Protein AF-A0AAX3WYL7-F1 (afdb_monomer_lite)

Secondary structure (DSSP, 8-state):
-----------HHHHHHHHHHHHHHHHHHHHT-HHHHH----HHHHHHHHHHHHHHHHHHHHHHHHHHHHHHHHHHHHHHHT-

Structure (mmCIF, N/CA/C/O backbone):
data_AF-A0AAX3WYL7-F1
#
_entry.id   AF-A0AAX3WYL7-F1
#
loop_
_atom_site.group_PDB
_atom_site.id
_atom_site.type_symbol
_atom_site.label_atom_id
_atom_site.label_alt_id
_atom_site.label_comp_id
_atom_site.label_asym_id
_atom_site.label_entity_id
_atom_site.label_seq_id
_atom_site.pdbx_PDB_ins_code
_atom_site.Cartn_x
_atom_site.Cartn_y
_atom_site.Cartn_z
_atom_site.occupancy
_atom_site.B_iso_or_equiv
_atom_site.auth_seq_id
_atom_site.auth_comp_id
_atom_site.auth_asym_id
_atom_site.auth_atom_id
_atom_site.pdbx_PDB_model_num
ATOM 1 N N . MET A 1 1 ? 7.532 -14.418 32.561 1.00 37.50 1 MET A N 1
ATOM 2 C CA . MET A 1 1 ? 6.359 -14.815 31.753 1.00 37.50 1 MET A CA 1
ATOM 3 C C . MET A 1 1 ? 6.406 -13.994 30.469 1.00 37.50 1 MET A C 1
ATOM 5 O O . MET A 1 1 ? 6.099 -12.812 30.503 1.00 37.50 1 MET A O 1
ATOM 9 N N . LEU A 1 2 ? 6.954 -14.556 29.386 1.00 44.34 2 LEU A N 1
ATOM 10 C CA . LEU A 1 2 ? 7.109 -13.845 28.111 1.00 44.34 2 LEU A CA 1
ATOM 11 C C . LEU A 1 2 ? 5.715 -13.598 27.527 1.00 44.34 2 LEU A C 1
ATOM 13 O O . LEU A 1 2 ? 4.997 -14.543 27.200 1.00 44.34 2 LEU A O 1
ATOM 17 N N . VAL A 1 3 ? 5.319 -12.327 27.480 1.00 55.81 3 VAL A N 1
ATOM 18 C CA . VAL A 1 3 ? 4.049 -11.868 26.913 1.00 55.81 3 VAL A CA 1
ATOM 19 C C . VAL A 1 3 ? 3.973 -12.387 25.481 1.00 55.81 3 VAL A C 1
ATOM 21 O O . VAL A 1 3 ? 4.828 -12.070 24.657 1.00 55.81 3 VAL A O 1
ATOM 24 N N . LYS A 1 4 ? 2.983 -13.244 25.213 1.00 48.78 4 LYS A N 1
ATOM 25 C CA . LYS A 1 4 ? 2.721 -13.842 23.899 1.00 48.78 4 LYS A CA 1
ATOM 26 C C . LYS A 1 4 ? 2.726 -12.718 22.859 1.00 48.78 4 LYS A C 1
ATOM 28 O O . LYS A 1 4 ? 1.849 -11.856 22.894 1.00 48.78 4 LYS A O 1
ATOM 33 N N . GLY A 1 5 ? 3.732 -12.713 21.982 1.00 51.62 5 GLY A N 1
ATOM 34 C CA . GLY A 1 5 ? 3.864 -11.720 20.921 1.00 51.62 5 GLY A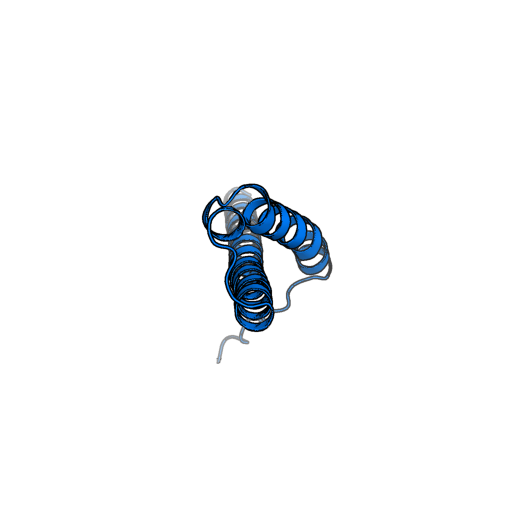 CA 1
ATOM 35 C C . GLY A 1 5 ? 2.553 -11.631 20.151 1.00 51.62 5 GLY A C 1
ATOM 36 O O . GLY A 1 5 ? 2.019 -12.645 19.694 1.00 51.62 5 GLY A O 1
ATOM 37 N N . HIS A 1 6 ? 1.984 -10.431 20.089 1.00 58.84 6 HIS A N 1
ATOM 38 C CA . HIS A 1 6 ? 0.726 -10.198 19.401 1.00 58.84 6 HIS A CA 1
ATOM 39 C C . HIS A 1 6 ? 0.954 -10.495 17.915 1.00 58.84 6 HIS A C 1
ATOM 41 O O . HIS A 1 6 ? 1.652 -9.750 17.231 1.00 58.84 6 HIS A O 1
ATOM 47 N N . ASN A 1 7 ? 0.443 -11.632 17.432 1.00 59.78 7 ASN A N 1
ATOM 48 C CA . ASN A 1 7 ? 0.603 -12.037 16.040 1.00 59.78 7 ASN A CA 1
ATOM 49 C C . ASN A 1 7 ? 0.054 -10.929 15.137 1.00 59.78 7 ASN A C 1
ATOM 51 O O . ASN A 1 7 ? -1.139 -10.619 15.177 1.00 59.78 7 ASN A O 1
ATOM 55 N N . PHE A 1 8 ? 0.924 -10.338 14.319 1.00 61.56 8 PHE A N 1
ATOM 56 C CA . PHE A 1 8 ? 0.568 -9.285 13.379 1.00 61.56 8 PHE A CA 1
ATOM 57 C C . PHE A 1 8 ? -0.182 -9.890 12.186 1.00 61.56 8 PHE A C 1
ATOM 59 O O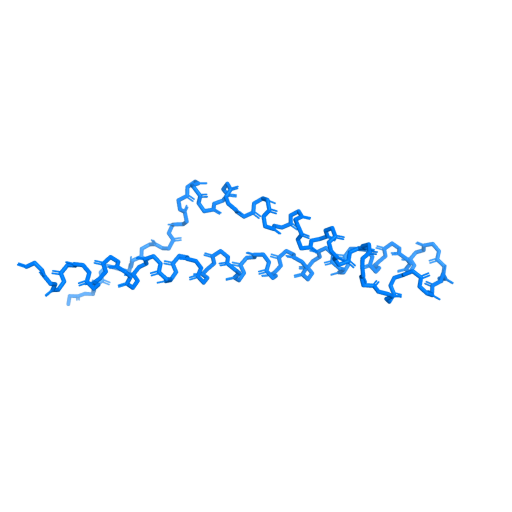 . PHE A 1 8 ? 0.342 -10.013 11.086 1.00 61.56 8 PHE A O 1
ATOM 66 N N . LYS A 1 9 ? -1.421 -10.328 12.411 1.00 69.62 9 LYS A N 1
ATOM 67 C CA . LYS A 1 9 ? -2.307 -10.787 11.344 1.00 69.62 9 LYS A CA 1
ATOM 68 C C . LYS A 1 9 ? -3.158 -9.612 10.878 1.00 69.62 9 LYS A C 1
ATOM 70 O O . LYS A 1 9 ? -3.992 -9.107 11.627 1.00 69.62 9 LYS A O 1
ATOM 75 N N . LEU A 1 10 ? -2.927 -9.167 9.644 1.00 71.88 10 LEU A N 1
ATOM 76 C CA . LEU A 1 10 ? -3.862 -8.297 8.934 1.00 71.88 10 LEU A CA 1
ATOM 77 C C . LEU A 1 10 ? -5.118 -9.114 8.628 1.00 71.88 10 LEU A C 1
ATOM 79 O O . LEU A 1 10 ? -5.031 -10.183 8.023 1.00 71.88 10 LEU A O 1
ATOM 83 N N . SER A 1 11 ? -6.277 -8.639 9.084 1.00 83.69 11 SER A N 1
ATOM 84 C CA . SER A 1 11 ? -7.545 -9.273 8.728 1.00 83.69 11 SER A CA 1
ATOM 85 C C . SER A 1 11 ? -7.806 -9.118 7.229 1.00 83.69 11 SER A C 1
ATOM 87 O O . SER A 1 11 ? -7.300 -8.194 6.588 1.00 83.69 11 SER A O 1
ATOM 89 N N . LEU A 1 12 ? -8.635 -10.007 6.680 1.00 86.12 12 LEU A N 1
ATOM 90 C CA . LEU A 1 12 ? -9.045 -9.967 5.275 1.00 86.12 12 LEU A CA 1
ATOM 91 C C . LEU A 1 12 ? -9.605 -8.589 4.875 1.00 86.12 12 LEU A C 1
ATOM 93 O O . LEU A 1 12 ? -9.380 -8.135 3.762 1.00 86.12 12 LEU A O 1
ATOM 97 N N . PHE A 1 13 ? -10.261 -7.889 5.806 1.00 87.75 13 PHE A N 1
ATOM 98 C CA . PHE A 1 13 ? -10.783 -6.539 5.592 1.00 87.75 13 PHE A CA 1
ATOM 99 C C . PHE A 1 13 ? -9.691 -5.528 5.215 1.00 87.75 13 PHE A C 1
ATOM 101 O O . PHE A 1 13 ? -9.866 -4.774 4.266 1.00 87.75 13 PHE A O 1
ATOM 108 N N . TYR A 1 14 ? -8.546 -5.531 5.905 1.00 87.56 14 TYR A N 1
ATOM 109 C CA . TYR A 1 14 ? -7.452 -4.603 5.594 1.00 87.56 14 TYR A CA 1
ATOM 110 C C . TYR A 1 14 ? -6.787 -4.917 4.250 1.00 87.56 14 TYR A C 1
ATOM 112 O O . TYR A 1 14 ? -6.376 -3.999 3.549 1.00 87.56 14 TYR A O 1
ATOM 120 N N . TRP A 1 15 ? -6.731 -6.194 3.862 1.00 86.88 15 TRP A N 1
ATOM 121 C CA . TRP A 1 15 ? -6.299 -6.595 2.519 1.00 86.88 15 TRP A CA 1
ATOM 122 C C . TRP A 1 15 ? -7.288 -6.156 1.437 1.00 86.88 15 TRP A C 1
ATOM 124 O O . TRP A 1 15 ? -6.881 -5.716 0.368 1.00 86.88 15 TRP A O 1
ATOM 134 N N . LEU A 1 16 ? -8.587 -6.223 1.723 1.00 91.38 16 LEU A N 1
ATOM 135 C CA . LEU A 1 16 ? -9.627 -5.768 0.804 1.00 91.38 16 LEU A CA 1
ATOM 136 C C . LEU A 1 16 ? -9.619 -4.241 0.660 1.00 91.38 16 LEU A C 1
ATOM 138 O O . LEU A 1 16 ? -9.873 -3.732 -0.423 1.00 91.38 16 LEU A O 1
ATOM 142 N N . LEU A 1 17 ? -9.260 -3.523 1.728 1.00 90.75 17 LEU A N 1
ATOM 143 C CA . LEU A 1 17 ? -9.104 -2.068 1.760 1.00 90.75 17 LEU A CA 1
ATOM 144 C C . LEU A 1 17 ? -7.795 -1.598 1.099 1.00 90.75 17 LEU A C 1
ATOM 146 O O . LEU A 1 17 ? -7.746 -0.513 0.527 1.00 90.75 17 LEU A O 1
ATOM 150 N N . PHE A 1 18 ? -6.756 -2.435 1.117 1.00 91.50 18 PHE A N 1
ATOM 151 C CA . PHE A 1 18 ? -5.495 -2.185 0.421 1.00 91.50 18 PHE A CA 1
ATOM 152 C C . PHE A 1 18 ? -5.690 -2.037 -1.093 1.00 91.50 18 PHE A C 1
ATOM 154 O O . PHE A 1 18 ? -5.147 -1.113 -1.686 1.00 91.50 18 PHE A O 1
ATOM 161 N N . ILE A 1 19 ? -6.492 -2.911 -1.711 1.00 92.25 19 ILE A N 1
ATOM 162 C CA . ILE A 1 19 ? -6.707 -2.944 -3.168 1.00 92.25 19 ILE A CA 1
ATOM 163 C C . ILE A 1 19 ? -7.195 -1.592 -3.729 1.00 92.25 19 ILE A C 1
ATOM 165 O O . ILE A 1 19 ? -6.522 -1.047 -4.604 1.00 92.25 19 ILE A O 1
ATOM 169 N N . PRO A 1 20 ? -8.314 -1.001 -3.261 1.00 94.75 20 PRO A N 1
ATOM 170 C CA . PRO A 1 20 ? -8.790 0.276 -3.785 1.00 94.75 20 PRO A CA 1
ATOM 171 C C . PRO A 1 20 ? -7.841 1.438 -3.465 1.00 94.75 20 PRO A C 1
ATOM 173 O O . PRO A 1 20 ? -7.703 2.338 -4.291 1.00 94.75 20 PRO A O 1
ATOM 176 N N . ILE A 1 21 ? -7.149 1.415 -2.318 1.00 93.44 21 ILE A N 1
ATOM 177 C CA . ILE A 1 21 ? -6.137 2.429 -1.976 1.00 93.44 21 ILE A CA 1
ATOM 178 C C . ILE A 1 21 ? -4.971 2.366 -2.962 1.00 93.44 21 ILE A C 1
ATOM 180 O O . ILE A 1 21 ? -4.586 3.385 -3.531 1.00 93.44 21 ILE A O 1
ATOM 184 N N . PHE A 1 22 ? -4.442 1.167 -3.202 1.00 94.3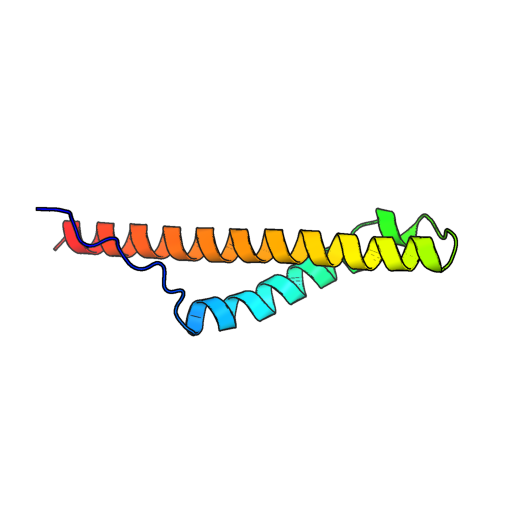8 22 PHE A N 1
ATOM 185 C CA . PHE A 1 22 ? -3.356 0.943 -4.145 1.00 94.38 22 PHE A CA 1
ATOM 186 C C . PHE A 1 22 ? -3.736 1.368 -5.563 1.00 94.38 22 PHE A C 1
ATOM 188 O O . PHE A 1 22 ? -2.962 2.072 -6.212 1.00 94.38 22 PHE A O 1
ATOM 195 N N . LEU A 1 23 ? -4.933 0.999 -6.029 1.00 93.75 23 LEU A N 1
ATOM 196 C CA . LEU A 1 23 ? -5.428 1.410 -7.342 1.00 93.75 23 LEU A CA 1
ATOM 197 C C . LEU A 1 23 ? -5.560 2.933 -7.446 1.00 93.75 23 LEU A C 1
ATOM 199 O O . LEU A 1 23 ? -5.134 3.506 -8.444 1.00 93.75 23 LEU A O 1
ATOM 203 N N . GLY A 1 24 ? -6.093 3.596 -6.416 1.00 93.19 24 GLY A N 1
ATOM 204 C CA . GLY A 1 24 ? -6.240 5.052 -6.397 1.00 93.19 24 GLY A CA 1
ATOM 205 C C . GLY A 1 24 ? -4.901 5.795 -6.432 1.00 93.19 24 GLY A C 1
ATOM 206 O O . GLY A 1 24 ? -4.739 6.733 -7.212 1.00 93.19 24 GLY A O 1
ATOM 207 N N . ILE A 1 25 ? -3.927 5.356 -5.631 1.00 91.19 25 ILE A N 1
ATOM 208 C CA . ILE A 1 25 ? -2.586 5.960 -5.584 1.00 91.19 25 ILE A CA 1
ATOM 209 C C . ILE A 1 25 ? -1.851 5.723 -6.894 1.00 91.19 25 ILE A C 1
ATOM 211 O O . ILE A 1 25 ? -1.339 6.672 -7.476 1.00 91.19 25 ILE A O 1
ATOM 215 N N . SER A 1 26 ? -1.866 4.486 -7.392 1.00 91.00 26 SER A N 1
ATOM 216 C CA . SER A 1 26 ? -1.216 4.139 -8.656 1.00 91.00 26 SER A CA 1
ATOM 217 C C . SER A 1 26 ? -1.820 4.928 -9.812 1.00 91.00 26 SER A C 1
ATOM 219 O O . SER A 1 26 ? -1.093 5.481 -10.627 1.00 91.00 26 SER A O 1
ATOM 221 N N . TYR A 1 27 ? -3.149 5.055 -9.865 1.00 90.00 27 TYR A N 1
ATOM 222 C CA . TYR A 1 27 ? -3.822 5.868 -10.876 1.00 90.00 27 TYR A CA 1
ATOM 223 C C . TYR A 1 27 ? -3.396 7.339 -10.789 1.00 90.00 27 TYR A C 1
ATOM 225 O O . TYR A 1 27 ? -3.028 7.946 -11.792 1.00 90.00 27 TYR A O 1
ATOM 233 N N . LYS A 1 28 ? -3.366 7.916 -9.584 1.00 90.44 28 LYS A N 1
ATOM 234 C CA . LYS A 1 28 ? -2.886 9.289 -9.391 1.00 90.44 28 LYS A CA 1
ATOM 235 C C . LYS A 1 28 ? -1.426 9.445 -9.845 1.00 90.44 28 LYS A C 1
ATOM 237 O O . LYS A 1 28 ? -1.128 10.361 -10.607 1.00 90.44 28 LYS A O 1
ATOM 242 N N . ALA A 1 29 ? -0.545 8.548 -9.419 1.00 87.62 29 ALA A N 1
ATOM 243 C CA . ALA A 1 29 ? 0.883 8.597 -9.718 1.00 87.62 29 ALA A CA 1
ATOM 244 C C . ALA A 1 29 ? 1.199 8.331 -11.202 1.00 87.62 29 ALA A C 1
ATOM 246 O O . ALA A 1 29 ? 2.218 8.778 -11.715 1.00 87.62 29 ALA A O 1
ATOM 247 N N . LEU A 1 30 ? 0.327 7.622 -11.922 1.00 85.44 30 LEU A N 1
ATOM 248 C CA . LEU A 1 30 ? 0.501 7.373 -13.354 1.00 85.44 30 LEU A CA 1
ATOM 249 C C . LEU A 1 30 ? -0.028 8.512 -14.231 1.00 85.44 30 LEU A C 1
ATOM 251 O O . LEU A 1 30 ? 0.602 8.855 -15.227 1.00 85.44 30 LEU A O 1
ATOM 255 N N . PHE A 1 31 ? -1.183 9.086 -13.882 1.00 82.44 31 PHE A N 1
ATOM 256 C CA . PHE A 1 31 ? -1.895 10.020 -14.762 1.00 82.44 31 PHE A CA 1
ATOM 257 C C . PHE A 1 31 ? -1.765 11.493 -14.367 1.00 82.44 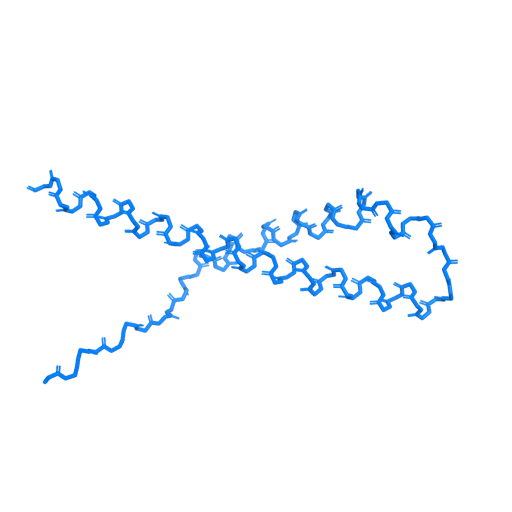31 PHE A C 1
ATOM 259 O O . PHE A 1 31 ? -1.943 12.360 -15.219 1.00 82.44 31 PHE A O 1
ATOM 266 N N . PHE A 1 32 ? -1.476 11.792 -13.098 1.00 79.19 32 PHE A N 1
ATOM 267 C CA . PHE A 1 32 ? -1.393 13.168 -12.595 1.00 79.19 32 PHE A CA 1
ATOM 268 C C . PHE A 1 32 ? 0.026 13.585 -12.208 1.00 79.19 32 PHE A C 1
ATOM 270 O O . PHE A 1 32 ? 0.306 14.785 -12.178 1.00 79.19 32 PHE A O 1
ATOM 277 N N . ASP A 1 33 ? 0.937 12.637 -11.956 1.00 73.62 33 ASP A N 1
ATOM 278 C CA . ASP A 1 33 ? 2.349 12.974 -11.788 1.00 73.62 33 ASP A CA 1
ATOM 279 C C . ASP A 1 33 ? 3.005 13.238 -13.149 1.00 73.62 33 ASP A C 1
ATOM 281 O O . ASP A 1 33 ? 3.383 12.357 -13.922 1.00 73.62 33 ASP A O 1
ATOM 285 N N . TRP A 1 34 ? 3.175 14.534 -13.395 1.00 56.22 34 TRP A N 1
ATOM 286 C CA . TRP A 1 34 ? 3.776 15.182 -14.561 1.00 56.22 34 TRP A CA 1
ATOM 287 C C . TRP A 1 34 ? 5.115 14.597 -15.028 1.00 56.22 34 TRP A C 1
ATOM 289 O O . TRP A 1 34 ? 5.512 14.781 -16.178 1.00 56.22 34 TRP A O 1
ATOM 299 N N . GLN A 1 35 ? 5.832 13.903 -14.144 1.00 59.91 35 GLN A N 1
ATOM 300 C CA . GLN A 1 35 ? 7.151 13.362 -14.432 1.00 59.91 35 GLN A CA 1
ATOM 301 C C . GLN A 1 35 ? 7.120 12.301 -15.536 1.00 59.91 35 GLN A C 1
ATOM 303 O O . GLN A 1 35 ? 7.989 12.347 -16.407 1.00 59.91 35 GLN A O 1
ATOM 308 N N . ILE A 1 36 ? 6.130 11.403 -15.541 1.00 58.62 36 ILE A N 1
ATOM 309 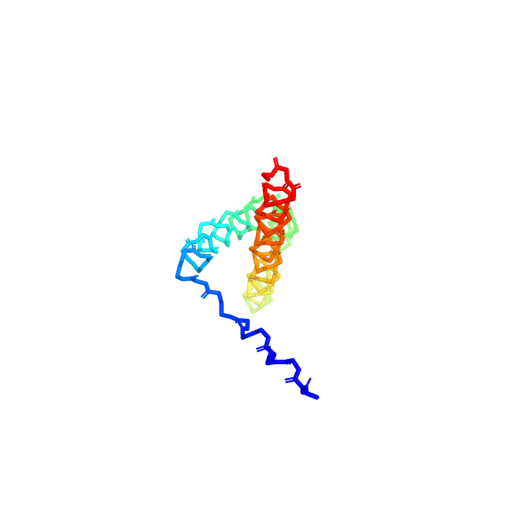C CA . ILE A 1 36 ? 6.032 10.316 -16.529 1.00 58.62 36 ILE A CA 1
ATOM 310 C C . ILE A 1 36 ? 5.661 10.866 -17.909 1.00 58.62 36 ILE A C 1
ATOM 312 O O . ILE A 1 36 ? 6.276 10.508 -18.904 1.00 58.62 36 ILE A O 1
ATOM 316 N N . GLN A 1 37 ? 4.713 11.802 -17.961 1.00 57.19 37 GLN A N 1
ATOM 317 C CA . GLN A 1 37 ? 4.201 12.356 -19.216 1.00 57.19 37 GLN A CA 1
ATOM 318 C C . GLN A 1 37 ? 5.209 13.223 -19.982 1.00 57.19 37 GLN A C 1
ATOM 320 O O . GLN A 1 37 ? 5.118 13.330 -21.203 1.00 57.19 37 GLN A O 1
ATOM 325 N N . LYS A 1 38 ? 6.135 13.892 -19.282 1.00 57.03 38 LYS A N 1
ATOM 326 C CA . LYS A 1 38 ? 6.998 14.913 -19.898 1.00 57.03 38 LYS A CA 1
ATOM 327 C C . LYS A 1 38 ? 8.265 14.402 -20.567 1.00 57.03 38 LYS A C 1
ATOM 329 O O . LYS A 1 38 ? 8.885 15.161 -21.308 1.00 57.03 38 LYS A O 1
ATOM 334 N N . TYR A 1 39 ? 8.663 13.168 -20.287 1.00 56.16 39 TYR A N 1
ATOM 335 C CA . TYR A 1 39 ? 9.923 12.616 -20.761 1.00 56.16 39 TYR A CA 1
ATOM 336 C C . TYR A 1 39 ? 9.654 11.258 -21.398 1.00 56.16 39 TYR A C 1
ATOM 338 O O . TYR A 1 39 ? 9.567 10.264 -20.688 1.00 56.16 39 TYR A O 1
ATOM 346 N N . TYR A 1 40 ? 9.494 11.256 -22.721 1.00 56.34 40 TYR A N 1
ATOM 347 C CA . TYR A 1 40 ? 9.549 10.046 -23.537 1.00 56.34 40 TYR A CA 1
ATOM 348 C C . TYR A 1 40 ? 11.024 9.687 -23.722 1.00 56.34 40 TYR A C 1
ATOM 350 O O . TYR A 1 40 ? 11.741 10.377 -24.453 1.00 56.34 40 TYR A O 1
ATOM 358 N N . PHE A 1 41 ? 11.486 8.663 -23.010 1.00 60.00 41 PHE A N 1
ATOM 359 C CA . PHE A 1 41 ? 12.801 8.065 -23.225 1.00 60.00 41 PHE A CA 1
ATOM 360 C C . PHE A 1 41 ? 12.648 6.781 -24.063 1.00 60.00 41 PHE A C 1
ATOM 362 O O . PHE A 1 41 ? 11.637 6.576 -24.728 1.00 60.00 41 PHE A O 1
ATOM 369 N N . SER A 1 42 ? 13.678 5.934 -24.120 1.00 71.94 42 SER A N 1
ATOM 370 C CA . SER A 1 42 ? 13.575 4.632 -24.795 1.00 71.94 42 SER A CA 1
ATOM 371 C C . SER A 1 42 ? 12.491 3.745 -24.157 1.00 71.94 42 SER A C 1
ATOM 373 O O . SER A 1 42 ? 12.251 3.833 -22.953 1.00 71.94 42 SER A O 1
ATOM 375 N N . GLU A 1 43 ? 11.890 2.833 -24.932 1.00 73.44 43 GLU A N 1
ATOM 376 C CA . GLU A 1 43 ? 10.795 1.945 -24.480 1.00 73.44 43 GLU A CA 1
ATOM 377 C C . GLU A 1 43 ? 11.111 1.187 -23.172 1.00 73.44 43 GLU A C 1
ATOM 379 O O . GLU A 1 43 ? 10.234 0.954 -22.338 1.00 73.44 43 GLU A O 1
ATOM 384 N N . LEU A 1 44 ? 12.382 0.824 -22.968 1.00 81.00 44 LEU A N 1
ATOM 385 C CA . LEU A 1 44 ? 12.868 0.115 -21.780 1.00 81.00 44 LEU A CA 1
ATOM 386 C C . LEU A 1 44 ? 12.888 0.998 -20.525 1.00 81.00 44 LEU A C 1
ATOM 388 O O . LEU A 1 44 ? 12.602 0.527 -19.423 1.00 81.00 44 LEU A O 1
ATOM 392 N N . GLU A 1 45 ? 13.228 2.271 -20.690 1.00 80.19 45 GLU A N 1
ATOM 393 C CA . GLU A 1 45 ? 13.315 3.239 -19.599 1.00 80.19 45 GLU A CA 1
ATOM 394 C C . GLU A 1 45 ? 11.918 3.652 -19.125 1.00 80.19 45 GLU A C 1
ATOM 396 O O . GLU A 1 45 ? 11.655 3.677 -17.919 1.00 80.19 45 GLU A O 1
ATOM 401 N N . ASP A 1 46 ? 10.987 3.841 -20.063 1.00 78.81 46 ASP A N 1
ATOM 402 C CA . ASP A 1 46 ? 9.580 4.104 -19.760 1.00 78.81 46 ASP A CA 1
ATOM 403 C C . ASP A 1 46 ? 8.943 2.922 -19.011 1.00 78.81 46 ASP A C 1
ATOM 405 O O . ASP A 1 46 ? 8.277 3.108 -17.988 1.00 78.81 46 ASP A O 1
ATOM 409 N N . PHE A 1 47 ? 9.215 1.685 -19.444 1.00 82.62 47 PHE A N 1
ATOM 410 C CA . PHE A 1 47 ? 8.752 0.482 -18.749 1.00 82.62 47 PHE A CA 1
ATOM 411 C C . PHE A 1 47 ? 9.291 0.379 -17.316 1.00 82.62 47 PHE A C 1
ATOM 413 O O . PHE A 1 47 ? 8.524 0.156 -16.372 1.00 82.62 47 PHE A O 1
ATOM 420 N N . ALA A 1 48 ? 10.599 0.584 -17.129 1.00 84.88 48 ALA A N 1
ATOM 421 C CA . ALA A 1 48 ? 11.218 0.565 -15.806 1.00 84.88 48 ALA A CA 1
ATOM 422 C C . ALA A 1 48 ? 10.607 1.629 -14.883 1.00 84.88 48 ALA A C 1
ATOM 424 O O . ALA A 1 48 ? 10.363 1.367 -13.702 1.00 84.88 48 ALA A O 1
ATOM 425 N N . ARG A 1 49 ? 10.290 2.807 -15.426 1.00 83.56 49 ARG A N 1
ATOM 426 C CA . ARG A 1 49 ? 9.660 3.900 -14.689 1.00 83.56 49 ARG A CA 1
ATOM 427 C C . ARG A 1 49 ? 8.254 3.554 -14.210 1.00 83.56 49 ARG A C 1
ATOM 429 O O . ARG A 1 49 ? 7.942 3.812 -13.048 1.00 83.56 49 ARG A O 1
ATOM 436 N N . TYR A 1 50 ? 7.433 2.930 -15.056 1.00 85.88 50 TYR A N 1
ATOM 437 C CA . TYR A 1 50 ? 6.106 2.453 -14.656 1.00 85.88 50 TYR A CA 1
ATOM 438 C C . TYR A 1 50 ? 6.188 1.429 -13.524 1.00 85.88 50 TYR A C 1
ATOM 440 O O . TYR A 1 50 ? 5.459 1.547 -12.538 1.00 85.88 50 TYR A O 1
ATOM 448 N N . ILE A 1 51 ? 7.111 0.466 -13.616 1.00 88.75 51 ILE A N 1
ATOM 449 C CA . ILE A 1 51 ? 7.345 -0.505 -12.538 1.00 88.75 51 ILE A CA 1
ATOM 450 C C . ILE A 1 51 ? 7.734 0.213 -11.245 1.00 88.75 51 ILE A C 1
ATOM 452 O O . ILE A 1 51 ? 7.212 -0.114 -10.179 1.00 88.75 51 ILE A O 1
ATOM 456 N N . PHE A 1 52 ? 8.623 1.202 -11.327 1.00 89.50 52 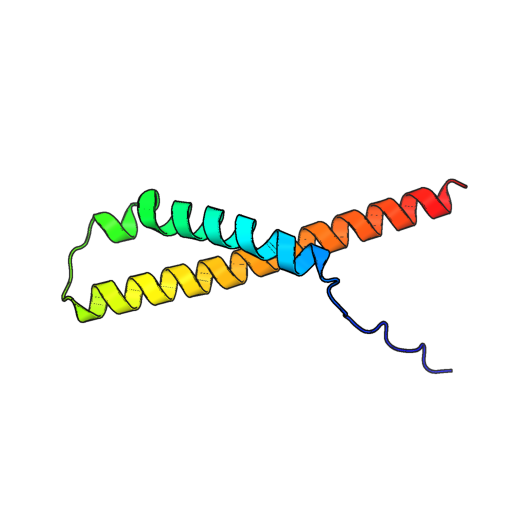PHE A N 1
ATOM 457 C CA . PHE A 1 52 ? 9.090 1.938 -10.157 1.00 89.50 52 PHE A CA 1
ATOM 458 C C . PHE A 1 52 ? 7.959 2.715 -9.478 1.00 89.50 52 PHE A C 1
ATOM 460 O O . PHE A 1 52 ? 7.814 2.667 -8.256 1.00 89.50 52 PHE A O 1
ATOM 467 N N . VAL A 1 53 ? 7.112 3.378 -10.268 1.00 89.75 53 VAL A N 1
ATOM 468 C CA . VAL A 1 53 ? 5.940 4.107 -9.767 1.00 89.75 53 VAL A CA 1
ATOM 469 C C . VAL A 1 53 ? 4.952 3.155 -9.099 1.00 89.75 53 VAL A C 1
ATOM 471 O O . VAL A 1 53 ? 4.460 3.452 -8.010 1.00 89.75 53 VAL A O 1
ATOM 474 N N . LEU A 1 54 ? 4.703 1.981 -9.685 1.00 91.31 54 LEU A N 1
ATOM 475 C CA . LEU A 1 54 ? 3.847 0.962 -9.075 1.00 91.31 54 LEU A CA 1
ATOM 476 C C . LEU A 1 54 ? 4.442 0.413 -7.772 1.00 91.31 54 LEU A C 1
ATOM 478 O O . LEU A 1 54 ? 3.709 0.226 -6.803 1.00 91.31 54 LEU A O 1
ATOM 482 N N . ALA A 1 55 ? 5.758 0.201 -7.708 1.00 91.94 55 ALA A N 1
ATOM 483 C CA . ALA A 1 55 ? 6.437 -0.248 -6.494 1.00 91.94 55 ALA A CA 1
ATOM 484 C C . ALA A 1 55 ? 6.336 0.788 -5.362 1.00 91.94 55 ALA A C 1
ATOM 486 O O . ALA A 1 55 ? 6.011 0.434 -4.228 1.00 91.94 55 ALA A O 1
ATOM 487 N N . ILE A 1 56 ? 6.544 2.073 -5.668 1.00 92.31 56 ILE A N 1
ATOM 488 C CA . ILE A 1 56 ? 6.354 3.165 -4.702 1.00 92.31 56 ILE A CA 1
ATOM 489 C C . ILE A 1 56 ? 4.889 3.226 -4.254 1.00 92.31 56 ILE A C 1
ATOM 491 O O . ILE A 1 56 ? 4.620 3.236 -3.054 1.00 92.31 56 ILE A O 1
ATOM 495 N N . SER A 1 57 ? 3.946 3.173 -5.199 1.00 92.94 57 SER A N 1
ATOM 496 C CA . SER A 1 57 ? 2.504 3.197 -4.912 1.00 92.94 57 SER A CA 1
ATOM 497 C C . SER A 1 57 ? 2.076 2.024 -4.025 1.00 92.94 57 SER A C 1
ATOM 499 O O . SER A 1 57 ? 1.217 2.176 -3.158 1.00 92.94 57 SER A O 1
ATOM 501 N N . PHE A 1 58 ? 2.695 0.853 -4.200 1.00 93.38 58 PHE A N 1
ATOM 502 C CA . PHE A 1 58 ? 2.459 -0.330 -3.373 1.00 93.38 58 PHE A CA 1
ATOM 503 C C . PHE A 1 58 ? 2.898 -0.096 -1.925 1.00 93.38 58 PHE A C 1
ATOM 505 O O . PHE A 1 58 ? 2.138 -0.370 -0.993 1.00 93.38 58 PHE A O 1
ATOM 512 N N . ILE A 1 59 ? 4.107 0.439 -1.732 1.00 94.75 59 ILE A N 1
ATOM 513 C CA . ILE A 1 59 ? 4.637 0.768 -0.403 1.00 94.75 59 ILE A CA 1
ATOM 514 C C . ILE A 1 59 ? 3.767 1.840 0.262 1.00 94.75 59 ILE A C 1
ATOM 516 O O . ILE A 1 59 ? 3.409 1.700 1.431 1.00 94.75 59 ILE A O 1
ATOM 520 N N . GLU A 1 60 ? 3.377 2.876 -0.478 1.00 93.56 60 GLU A N 1
ATOM 521 C CA . GLU A 1 60 ? 2.535 3.959 0.027 1.00 93.56 60 GLU A CA 1
ATOM 522 C C . GLU A 1 60 ? 1.155 3.443 0.469 1.00 93.56 60 GLU A C 1
ATOM 524 O O . GLU A 1 60 ? 0.720 3.688 1.597 1.00 93.56 60 GLU A O 1
ATOM 529 N N . ALA A 1 61 ? 0.504 2.628 -0.366 1.00 94.19 61 ALA A N 1
ATOM 530 C CA . ALA A 1 61 ? -0.759 1.974 -0.032 1.00 94.19 61 ALA A CA 1
ATOM 531 C C . ALA A 1 61 ? -0.646 1.101 1.223 1.00 94.19 61 ALA A C 1
ATOM 533 O O . ALA A 1 61 ? -1.543 1.092 2.071 1.00 94.19 61 ALA A O 1
ATOM 534 N N . PHE A 1 62 ? 0.473 0.390 1.373 1.00 92.38 62 PHE A N 1
ATOM 535 C CA . PHE A 1 62 ? 0.718 -0.456 2.532 1.00 92.38 62 PHE A CA 1
ATOM 536 C C . PHE A 1 62 ? 0.849 0.381 3.808 1.00 92.38 62 PHE A C 1
ATOM 538 O O . PHE A 1 62 ? 0.229 0.061 4.824 1.00 92.38 62 PHE A O 1
ATOM 545 N N . ILE A 1 63 ? 1.579 1.499 3.746 1.00 94.06 63 ILE A N 1
ATOM 546 C CA . ILE A 1 63 ? 1.703 2.450 4.857 1.00 94.06 63 ILE A CA 1
ATOM 547 C C . ILE A 1 63 ? 0.333 3.019 5.245 1.00 94.06 63 ILE A C 1
ATOM 549 O O . ILE A 1 63 ? 0.009 3.042 6.434 1.00 94.06 63 ILE A O 1
ATOM 553 N N . TYR A 1 64 ? -0.515 3.407 4.288 1.00 92.75 64 TYR A N 1
ATOM 554 C CA . TYR A 1 64 ? -1.861 3.894 4.611 1.00 92.75 64 TYR A CA 1
ATOM 555 C C . TYR A 1 64 ? -2.704 2.850 5.342 1.00 92.75 64 TYR A C 1
ATOM 557 O O . TYR A 1 64 ? -3.347 3.171 6.341 1.00 92.75 64 TYR A O 1
ATOM 565 N N . VAL A 1 65 ? -2.667 1.588 4.911 1.00 93.38 65 VAL A N 1
ATOM 566 C CA . VAL A 1 65 ? -3.384 0.501 5.596 1.00 93.38 65 VAL A CA 1
ATOM 567 C C . VAL A 1 65 ? -2.875 0.313 7.029 1.00 93.38 65 VAL A C 1
ATOM 569 O O . VAL A 1 65 ? -3.678 0.112 7.947 1.00 93.38 65 VAL A O 1
ATOM 572 N N . LEU A 1 66 ? -1.562 0.428 7.250 1.00 91.62 66 LEU A N 1
ATOM 573 C CA . LEU A 1 66 ? -0.975 0.387 8.590 1.00 91.62 66 LEU A CA 1
ATOM 574 C C . LEU A 1 66 ? -1.453 1.548 9.469 1.00 91.62 66 LEU A C 1
ATOM 576 O O . LEU A 1 66 ? -1.821 1.319 10.623 1.00 91.62 66 LEU A O 1
ATOM 580 N N . ILE A 1 67 ? -1.497 2.766 8.925 1.00 92.81 67 ILE A N 1
ATOM 581 C CA . ILE A 1 67 ? -1.989 3.955 9.632 1.00 92.81 67 ILE A CA 1
ATOM 582 C C . ILE A 1 67 ? -3.466 3.791 9.995 1.00 92.81 67 ILE A C 1
ATOM 584 O O . ILE A 1 67 ? -3.832 3.992 11.151 1.00 92.81 67 ILE A O 1
ATOM 588 N N . ILE A 1 68 ? -4.312 3.362 9.055 1.00 92.12 68 ILE A N 1
ATOM 589 C CA . ILE A 1 68 ? -5.743 3.128 9.304 1.00 92.12 68 ILE A CA 1
ATOM 590 C C . ILE A 1 68 ? -5.924 2.109 10.430 1.00 92.12 68 ILE A C 1
ATOM 592 O O . ILE A 1 68 ? -6.688 2.342 11.367 1.00 92.12 68 ILE A O 1
ATOM 596 N N . ARG A 1 69 ? -5.179 1.000 10.394 1.00 88.69 69 ARG A N 1
ATOM 597 C CA . ARG A 1 69 ? -5.216 -0.005 11.461 1.00 88.69 69 ARG A CA 1
ATOM 598 C C . ARG A 1 69 ? -4.791 0.572 12.810 1.00 88.69 69 ARG A C 1
ATOM 600 O O . ARG A 1 69 ? -5.409 0.262 13.829 1.00 88.69 69 ARG A O 1
ATOM 607 N N . PHE A 1 70 ? -3.740 1.385 12.826 1.00 89.06 70 PHE A N 1
ATOM 608 C CA . PHE A 1 70 ? -3.259 2.028 14.042 1.00 89.06 70 PHE A CA 1
ATOM 609 C C . PHE A 1 70 ? -4.306 2.984 14.627 1.00 89.06 70 PHE A C 1
ATOM 611 O O . PHE A 1 70 ? -4.583 2.931 15.822 1.00 89.06 70 PHE A O 1
ATOM 618 N N . ILE A 1 71 ? -4.962 3.781 13.782 1.00 91.25 71 ILE A N 1
ATOM 619 C CA . ILE A 1 71 ? -6.057 4.673 14.179 1.00 91.25 71 ILE A CA 1
ATOM 620 C C . ILE A 1 71 ? -7.213 3.871 14.793 1.00 91.25 71 ILE A C 1
ATOM 622 O O . ILE A 1 71 ? -7.662 4.188 15.894 1.00 91.25 71 ILE A O 1
ATOM 626 N N . VAL A 1 72 ? -7.660 2.795 14.134 1.00 89.38 72 VAL A N 1
ATOM 627 C CA . VAL A 1 72 ? -8.728 1.920 14.654 1.00 89.38 72 VAL A CA 1
ATOM 628 C C . VAL A 1 72 ? -8.356 1.346 16.023 1.00 89.38 72 VAL A C 1
ATOM 630 O O . VAL A 1 72 ? -9.186 1.330 16.932 1.00 89.38 72 VAL A O 1
ATOM 633 N N . PHE A 1 73 ? -7.104 0.920 16.201 1.00 87.75 73 PHE A N 1
ATOM 634 C CA . PHE A 1 73 ? -6.608 0.431 17.486 1.00 87.75 73 PHE A CA 1
ATOM 635 C C . PHE A 1 73 ? -6.662 1.505 18.584 1.00 87.75 73 PHE A C 1
ATOM 637 O O . PHE A 1 73 ? -7.108 1.216 19.696 1.00 87.75 73 PHE A O 1
ATOM 644 N N . LEU A 1 74 ? -6.260 2.746 18.286 1.00 89.12 74 LEU A N 1
ATOM 645 C CA . LEU A 1 74 ? -6.342 3.854 19.243 1.00 89.12 74 LEU A CA 1
ATOM 646 C C . LEU A 1 74 ? -7.791 4.144 19.657 1.00 89.12 74 LEU A C 1
ATOM 648 O O . LEU A 1 74 ? -8.062 4.264 20.853 1.00 89.12 74 LEU A O 1
ATOM 652 N N . PHE A 1 75 ? -8.728 4.177 18.704 1.00 90.25 75 PHE A N 1
ATOM 653 C CA . PHE A 1 75 ? -10.151 4.384 18.999 1.00 90.25 75 PHE A CA 1
ATOM 654 C C . PHE A 1 75 ? -10.737 3.272 19.874 1.00 90.25 75 PHE A C 1
ATOM 656 O O . PHE A 1 75 ? -11.438 3.556 20.845 1.00 90.25 75 PHE A O 1
ATOM 663 N N . GLN A 1 76 ? -10.424 2.008 19.574 1.00 87.31 76 GLN A N 1
ATOM 664 C CA . GLN A 1 76 ? -10.867 0.873 20.389 1.00 87.31 76 GLN A CA 1
ATOM 665 C C . GLN A 1 76 ? -10.307 0.941 21.812 1.00 87.31 76 GLN A C 1
ATOM 667 O O . GLN A 1 76 ? -11.038 0.705 22.775 1.00 87.31 76 GLN A O 1
ATOM 672 N N . LYS A 1 77 ? -9.028 1.305 21.957 1.00 83.69 77 LYS A N 1
ATOM 673 C CA . LYS A 1 77 ? -8.392 1.476 23.267 1.00 83.69 77 LYS A CA 1
ATOM 674 C C . LYS A 1 77 ? -9.057 2.596 24.071 1.00 83.69 77 LYS A C 1
ATOM 676 O O . LYS A 1 77 ? -9.323 2.413 25.255 1.00 83.69 77 LYS A O 1
ATOM 681 N N . GLN A 1 78 ? -9.349 3.731 23.438 1.00 82.56 78 GLN A N 1
ATOM 682 C CA . GLN A 1 78 ? -9.990 4.869 24.096 1.00 82.56 78 GLN A CA 1
ATOM 683 C C . GLN A 1 78 ? -11.437 4.565 24.514 1.00 82.56 78 GLN A C 1
ATOM 685 O O . GLN A 1 78 ? -11.833 4.921 25.620 1.00 82.56 78 GLN A O 1
ATOM 690 N N . LEU A 1 79 ? -12.202 3.845 23.687 1.00 78.88 79 LEU A N 1
ATOM 691 C CA . LEU A 1 79 ? -13.550 3.375 24.036 1.00 78.88 79 LEU A CA 1
ATOM 692 C C . LEU A 1 79 ? -13.557 2.419 25.236 1.00 78.88 79 LEU A C 1
ATOM 694 O O . LEU A 1 79 ? -14.481 2.465 26.042 1.00 78.88 79 LEU A O 1
ATOM 698 N N . HIS A 1 80 ? -12.541 1.564 25.363 1.00 69.19 80 HIS A N 1
ATOM 699 C CA . HIS A 1 80 ? -12.419 0.639 26.491 1.00 69.19 80 HIS A CA 1
ATOM 700 C C . HIS A 1 80 ? -12.058 1.320 27.813 1.00 69.19 80 HIS A C 1
ATOM 702 O O . HIS A 1 80 ? -12.449 0.818 28.857 1.00 69.19 80 HIS A O 1
ATOM 708 N N . LEU A 1 81 ? -11.316 2.430 27.778 1.00 69.50 81 LEU A N 1
ATOM 709 C CA . LEU A 1 81 ? -10.941 3.190 28.977 1.00 69.50 81 LEU A CA 1
ATOM 710 C C . LEU A 1 81 ? -12.075 4.079 29.511 1.00 69.50 81 LEU A C 1
ATOM 712 O O . LEU A 1 81 ? -11.992 4.537 30.644 1.00 69.50 81 LEU A O 1
ATOM 716 N N . ASN A 1 82 ? -13.096 4.350 28.694 1.00 64.50 82 ASN A N 1
ATOM 717 C CA . ASN A 1 82 ? -14.221 5.227 29.035 1.00 64.50 82 ASN A CA 1
ATOM 718 C C . ASN A 1 82 ? -15.501 4.454 29.429 1.00 64.50 82 ASN A C 1
ATOM 720 O O . ASN A 1 82 ? -16.563 5.058 29.562 1.00 64.50 82 ASN A O 1
ATOM 724 N N . LYS A 1 83 ? -15.413 3.123 29.548 1.00 53.81 83 LYS A N 1
ATOM 725 C CA . LYS A 1 83 ? -16.441 2.233 30.108 1.00 53.81 83 LYS A CA 1
ATOM 726 C C . LYS A 1 83 ? -16.029 1.803 31.506 1.00 53.81 83 LYS A C 1
ATOM 728 O O . LYS A 1 83 ? -16.947 1.664 32.339 1.00 53.81 83 LYS A O 1
#

pLDDT: mean 80.22, std 14.69, range [37.5, 94.75]

Radius of gyration: 18.64 Å; chains: 1; bounding box: 30×30×56 Å

Foldseek 3Di:
DPDDPDPPDDPVVLVVQLVVQLVVQLCCLQPVVPPLVPDDDPPVVSVVVSVVSSVVSSVVSVVVSVVVVVVVVVVVVVVVVVD

Organism: NCBI:txid759811

Sequence (83 aa):
MLVKGHNFKLSLFYWLLFIPIFLGISYKALFFDWQIQKYYFSELEDFARYIFVLAISFIEAFIYVLIIRFIVFLFQKQLHLNK